Protein AF-0000000083530272 (afdb_homodimer)

Radius of gyration: 18.72 Å; Cα contacts (8 Å, |Δi|>4): 438; chains: 2; bounding box: 27×48×44 Å

Solvent-accessible surface area (backbone atoms only — not comparable to full-atom values): 9670 Å² total; per-residue (Å²): 86,52,44,66,62,43,37,71,62,13,43,54,32,66,36,73,40,72,41,52,46,57,75,77,39,67,83,56,71,78,49,48,51,47,56,44,27,39,63,33,37,33,48,37,46,34,40,94,47,82,88,33,41,40,37,65,77,37,69,45,75,45,56,34,33,36,36,38,35,43,98,90,41,74,44,80,40,80,45,78,47,77,27,34,74,37,50,45,70,86,85,52,45,68,61,44,38,70,62,13,42,55,32,66,36,70,41,71,41,51,47,56,75,78,39,67,84,57,72,78,48,48,53,48,58,43,27,38,62,35,39,33,48,38,47,33,41,96,46,84,88,34,40,40,36,65,78,37,69,46,78,46,57,33,35,36,37,38,36,43,98,90,41,75,43,80,42,78,46,79,44,76,28,37,75,36,50,44,69,86

Sequence (180 aa):
MTWMDVYWRSVCQTRETLVAISSEYPNEVEYIFVPSCVLLTRCSGCCNDEQLQCVPTATDSVLMQILQVRHQTSNYVEMSFVQHRRCECRMTWMDVYWRSVCQTRETLVAISSEYPNEVEYIFVPSCVLLTRC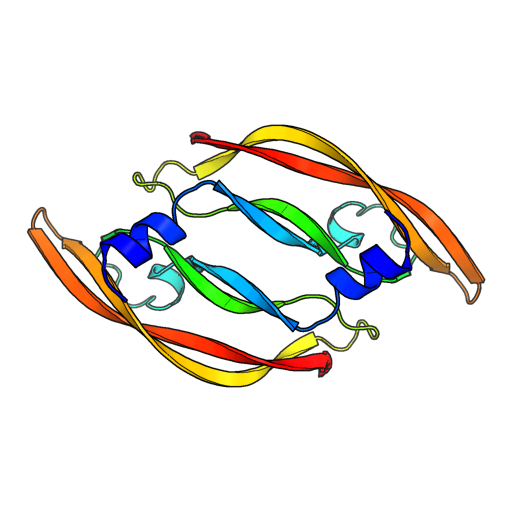SGCCNDEQLQCVPTATDSVLMQILQVRHQTSNYVEMSFVQHRRCECR

Structure (mmCIF, N/CA/C/O backbone):
data_AF-0000000083530272-model_v1
#
loop_
_entity.id
_entity.type
_entity.pdbx_description
1 polymer 'Platelet-derived growth factor (PDGF) family profile domain-containing protein'
#
loop_
_atom_site.group_PDB
_atom_site.id
_atom_site.type_symbol
_atom_site.label_atom_id
_atom_site.label_alt_id
_atom_site.label_comp_id
_atom_site.label_asym_id
_atom_site.label_entity_id
_atom_site.label_seq_id
_atom_site.pdbx_PDB_ins_code
_atom_site.Cartn_x
_atom_site.Cartn_y
_atom_site.Cartn_z
_atom_site.occupancy
_atom_site.B_iso_or_equiv
_atom_site.auth_seq_id
_atom_site.auth_comp_id
_atom_site.auth_asym_id
_atom_site.auth_atom_id
_atom_site.pdbx_PDB_model_num
ATOM 1 N N . MET A 1 1 ? -9.938 -16.297 -8.961 1 95.38 1 MET A N 1
ATOM 2 C CA . MET A 1 1 ? -9.578 -15.195 -9.844 1 95.38 1 MET A CA 1
ATOM 3 C C . MET A 1 1 ? -8.672 -15.672 -10.977 1 95.38 1 MET A C 1
ATOM 5 O O . MET A 1 1 ? -7.684 -16.375 -10.734 1 95.38 1 MET A O 1
ATOM 9 N N . THR A 1 2 ? -9.023 -15.266 -12.219 1 97.75 2 THR A N 1
ATOM 10 C CA . THR A 1 2 ? -8.281 -15.742 -13.383 1 97.75 2 THR A CA 1
ATOM 11 C C . THR A 1 2 ? -6.898 -15.094 -13.445 1 97.75 2 THR A C 1
ATOM 13 O O . THR A 1 2 ? -6.68 -14.023 -12.859 1 97.75 2 THR A O 1
ATOM 16 N N . TRP A 1 3 ? -6.094 -15.711 -14.211 1 97.81 3 TRP A N 1
ATOM 17 C CA . TRP A 1 3 ? -4.738 -15.195 -14.367 1 97.81 3 TRP A CA 1
ATOM 18 C C . TRP A 1 3 ? -4.758 -13.781 -14.945 1 97.81 3 TRP A C 1
ATOM 20 O O . TRP A 1 3 ? -4.031 -12.906 -14.477 1 97.81 3 TRP A O 1
ATOM 30 N N . MET A 1 4 ? -5.535 -13.586 -15.969 1 97.88 4 MET A N 1
ATOM 31 C CA . MET A 1 4 ? -5.586 -12.273 -16.609 1 97.88 4 MET A CA 1
ATOM 32 C C . MET A 1 4 ? -6.055 -11.203 -15.633 1 97.88 4 MET A C 1
ATOM 34 O O . MET A 1 4 ? -5.523 -10.094 -15.617 1 97.88 4 MET A O 1
ATOM 38 N N . ASP A 1 5 ? -7.102 -11.492 -14.859 1 98.12 5 ASP A N 1
ATOM 39 C CA . ASP A 1 5 ? -7.586 -10.57 -13.836 1 98.12 5 ASP A CA 1
ATOM 40 C C . ASP A 1 5 ? -6.488 -10.234 -12.828 1 98.12 5 ASP A C 1
ATOM 42 O O . ASP A 1 5 ? -6.289 -9.07 -12.484 1 98.12 5 ASP A O 1
ATOM 46 N N . VAL A 1 6 ? -5.797 -11.266 -12.383 1 98.56 6 VAL A N 1
ATOM 47 C CA . VAL A 1 6 ? -4.719 -11.086 -11.414 1 98.56 6 VAL A CA 1
ATOM 48 C C . VAL A 1 6 ? -3.633 -10.195 -12.016 1 98.56 6 VAL A C 1
ATOM 50 O O . VAL A 1 6 ? -3.172 -9.25 -11.367 1 98.56 6 VAL A O 1
ATOM 53 N N . TYR A 1 7 ? -3.266 -10.461 -13.25 1 98.25 7 TYR A N 1
ATOM 54 C CA . TYR A 1 7 ? -2.197 -9.742 -13.922 1 98.25 7 TYR A CA 1
ATOM 55 C C . TYR A 1 7 ? -2.547 -8.266 -14.07 1 98.25 7 TYR A C 1
ATOM 57 O O . TYR A 1 7 ? -1.764 -7.391 -13.68 1 98.25 7 TYR A O 1
ATOM 65 N N . TRP A 1 8 ? -3.719 -7.945 -14.539 1 98.12 8 TRP A N 1
ATOM 66 C CA . TRP A 1 8 ? -4.102 -6.574 -14.859 1 98.12 8 TRP A CA 1
ATOM 67 C C . TRP A 1 8 ? -4.281 -5.75 -13.586 1 98.12 8 TRP A C 1
ATOM 69 O O . TRP A 1 8 ? -4.051 -4.539 -13.586 1 98.12 8 TRP A O 1
ATOM 79 N N . ARG A 1 9 ? -4.488 -6.41 -12.516 1 98.19 9 ARG A N 1
ATOM 80 C CA . ARG A 1 9 ? -4.699 -5.688 -11.266 1 98.19 9 ARG A CA 1
ATOM 81 C C . ARG A 1 9 ? -3.373 -5.422 -10.555 1 98.19 9 ARG A C 1
ATOM 83 O O . ARG A 1 9 ? -3.312 -4.629 -9.617 1 98.19 9 ARG A O 1
ATOM 90 N N . SER A 1 10 ? -2.344 -6.074 -11.047 1 98.69 10 SER A N 1
ATOM 91 C CA . SER A 1 10 ? -1.125 -6.027 -10.25 1 98.69 10 SER A CA 1
ATOM 92 C C . SER A 1 10 ? -0.016 -5.273 -10.969 1 98.69 10 SER A C 1
ATOM 94 O O . SER A 1 10 ? 1.053 -5.035 -10.406 1 98.69 10 SER A O 1
ATOM 96 N N . VAL A 1 11 ? -0.299 -4.902 -12.18 1 98.44 11 VAL A N 1
ATOM 97 C CA . VAL A 1 11 ? 0.747 -4.285 -12.984 1 98.44 11 VAL A CA 1
ATOM 98 C C . VAL A 1 11 ? 1.041 -2.881 -12.469 1 98.44 11 VAL A C 1
ATOM 100 O O . VAL A 1 11 ? 0.21 -2.277 -11.781 1 98.44 11 VAL A O 1
ATOM 103 N N . CYS A 1 12 ? 2.229 -2.346 -12.789 1 98.81 12 CYS A N 1
ATOM 104 C CA . CYS A 1 12 ? 2.764 -1.044 -12.406 1 98.81 12 CYS A CA 1
ATOM 105 C C . CYS A 1 12 ? 1.805 0.076 -12.797 1 98.81 12 CYS A C 1
ATOM 107 O O . CYS A 1 12 ? 1.521 0.275 -13.977 1 98.81 12 CYS A O 1
ATOM 109 N N . GLN A 1 13 ? 1.331 0.805 -11.859 1 98.56 13 GLN A N 1
ATOM 110 C CA . GLN A 1 13 ? 0.445 1.95 -12.039 1 98.56 13 GLN A CA 1
ATOM 111 C C . GLN A 1 13 ? 0.378 2.797 -10.766 1 98.56 13 GLN A C 1
ATOM 113 O O . GLN A 1 13 ? 0.986 2.451 -9.75 1 98.56 13 GLN A O 1
ATOM 118 N N . THR A 1 14 ? -0.314 3.889 -10.773 1 98.75 14 THR A N 1
ATOM 119 C CA . THR A 1 14 ? -0.537 4.691 -9.578 1 98.75 14 THR A CA 1
ATOM 120 C C . THR A 1 14 ? -1.607 4.059 -8.695 1 98.75 14 THR A C 1
ATOM 122 O O . THR A 1 14 ? -2.596 3.521 -9.195 1 98.75 14 THR A O 1
ATOM 125 N N . ARG A 1 15 ? -1.414 4.082 -7.438 1 98.38 15 ARG A N 1
ATOM 126 C CA . ARG A 1 15 ? -2.381 3.568 -6.473 1 98.38 15 ARG A CA 1
ATOM 127 C C . ARG A 1 15 ? -2.391 4.414 -5.203 1 98.38 15 ARG A C 1
ATOM 129 O O . ARG A 1 15 ? -1.43 5.133 -4.926 1 98.38 15 ARG A O 1
ATOM 136 N N . GLU A 1 16 ? -3.467 4.254 -4.48 1 98.06 16 GLU A N 1
ATOM 137 C CA . GLU A 1 16 ? -3.527 4.879 -3.16 1 98.06 16 GLU A CA 1
ATOM 138 C C . GLU A 1 16 ? -2.646 4.137 -2.158 1 98.06 16 GLU A C 1
ATOM 140 O O . GLU A 1 16 ? -2.711 2.908 -2.057 1 98.06 16 GLU A O 1
ATOM 145 N N . THR A 1 17 ? -1.833 4.871 -1.451 1 97.81 17 THR A N 1
ATOM 146 C CA . THR A 1 17 ? -0.875 4.32 -0.498 1 97.81 17 THR A CA 1
ATOM 147 C C . THR A 1 17 ? -0.81 5.184 0.76 1 97.81 17 THR A C 1
ATOM 149 O O . THR A 1 17 ? -0.738 6.41 0.675 1 97.81 17 THR A O 1
ATOM 152 N N . LEU A 1 18 ? -0.853 4.543 1.888 1 98.38 18 LEU A N 1
ATOM 153 C CA . LEU A 1 18 ? -0.69 5.277 3.139 1 98.38 18 LEU A CA 1
ATOM 154 C C . LEU A 1 18 ? 0.777 5.609 3.387 1 98.38 18 LEU A C 1
ATOM 156 O O . LEU A 1 18 ? 1.65 4.758 3.205 1 98.38 18 LEU A O 1
ATOM 160 N N . VAL A 1 19 ? 1.039 6.785 3.756 1 97.94 19 VAL A N 1
ATOM 161 C CA . VAL A 1 19 ? 2.398 7.238 4.031 1 97.94 19 VAL A CA 1
ATOM 162 C C . VAL A 1 19 ? 2.449 7.922 5.395 1 97.94 19 VAL A C 1
ATOM 164 O O . VAL A 1 19 ?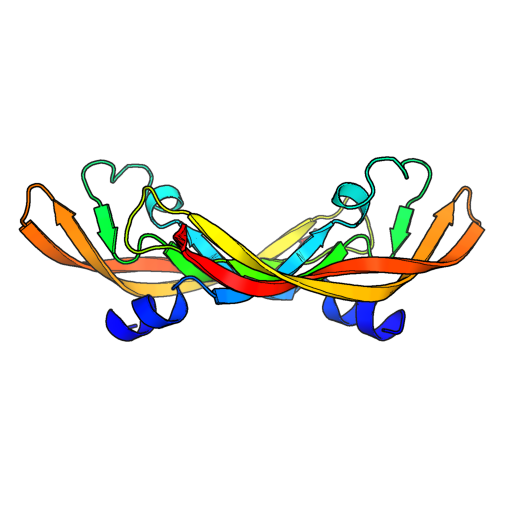 1.653 8.82 5.676 1 97.94 19 VAL A O 1
ATOM 167 N N . ALA A 1 20 ? 3.381 7.477 6.223 1 97.12 20 ALA A N 1
ATOM 168 C CA . ALA A 1 20 ? 3.557 8.125 7.516 1 97.12 20 ALA A CA 1
ATOM 169 C C . ALA A 1 20 ? 4.062 9.555 7.348 1 97.12 20 ALA A C 1
ATOM 171 O O . ALA A 1 20 ? 5.031 9.797 6.625 1 97.12 20 ALA A O 1
ATOM 172 N N . ILE A 1 21 ? 3.471 10.445 8.055 1 97.12 21 ILE A N 1
ATOM 173 C CA . ILE A 1 21 ? 3.861 11.844 7.93 1 97.12 21 ILE A CA 1
ATOM 174 C C . ILE A 1 21 ? 5.285 12.031 8.445 1 97.12 21 ILE A C 1
ATOM 176 O O . ILE A 1 21 ? 6.082 12.75 7.844 1 97.12 21 ILE A O 1
ATOM 180 N N . SER A 1 22 ? 5.633 11.344 9.516 1 94.88 22 SER A N 1
ATOM 181 C CA . SER A 1 22 ? 6.957 11.453 10.117 1 94.88 22 SER A CA 1
ATOM 182 C C . SER A 1 22 ? 8.047 10.992 9.156 1 94.88 22 SER A C 1
ATOM 184 O O . SER A 1 22 ? 9.188 11.453 9.234 1 94.88 22 SER A O 1
ATOM 186 N N . SER A 1 23 ? 7.707 10.07 8.258 1 95 23 SER A N 1
ATOM 187 C CA . SER A 1 23 ? 8.672 9.617 7.262 1 95 23 SER A CA 1
ATOM 188 C C . SER A 1 23 ? 8.898 10.68 6.191 1 95 23 SER A C 1
ATOM 190 O O . SER A 1 23 ? 9.984 10.766 5.613 1 95 23 SER A O 1
ATOM 192 N N . GLU A 1 24 ? 7.902 11.461 5.898 1 96.31 24 GLU A N 1
ATOM 193 C CA . GLU A 1 24 ? 7.969 12.516 4.891 1 96.31 24 GLU A CA 1
ATOM 194 C C . GLU A 1 24 ? 8.641 13.766 5.449 1 96.31 24 GLU A C 1
ATOM 196 O O . GLU A 1 24 ? 9.203 14.57 4.695 1 96.31 24 GLU A O 1
ATOM 201 N N . TYR A 1 25 ? 8.609 13.867 6.762 1 95.56 25 TYR A N 1
ATOM 202 C CA . TYR A 1 25 ? 9.18 15.016 7.465 1 95.56 25 TYR A CA 1
ATOM 203 C C . TYR A 1 25 ? 10.031 14.562 8.648 1 95.56 25 TYR A C 1
ATOM 205 O O . TYR A 1 25 ? 9.711 14.867 9.797 1 95.56 25 TYR A O 1
ATOM 213 N N . PRO A 1 26 ? 11.109 13.953 8.367 1 92.5 26 PRO A N 1
ATOM 214 C CA . PRO A 1 26 ? 11.914 13.328 9.422 1 92.5 26 PRO A CA 1
ATOM 215 C C . PRO A 1 26 ? 12.523 14.352 10.383 1 92.5 26 PRO A C 1
ATOM 217 O O . PRO A 1 26 ? 12.898 14 11.5 1 92.5 26 PRO A O 1
ATOM 220 N N . ASN A 1 27 ? 12.594 15.523 10.047 1 89.25 27 ASN A N 1
ATOM 221 C CA . ASN A 1 27 ? 13.219 16.547 10.875 1 89.25 27 ASN A CA 1
ATOM 222 C C . ASN A 1 27 ? 12.227 17.172 11.852 1 89.25 27 ASN A C 1
ATOM 224 O O . ASN A 1 27 ? 12.609 17.922 12.742 1 89.25 27 ASN A O 1
ATOM 228 N N . GLU A 1 28 ? 10.984 16.859 11.664 1 83.38 28 GLU A N 1
ATOM 229 C CA . GLU A 1 28 ? 9.938 17.375 12.547 1 83.38 28 GLU A CA 1
ATOM 230 C C . GLU A 1 28 ? 9.664 16.422 13.703 1 83.38 28 GLU A C 1
ATOM 232 O O . GLU A 1 28 ? 8.547 15.938 13.859 1 83.38 28 GLU A O 1
ATOM 237 N N . VAL A 1 29 ? 10.555 16.281 14.586 1 81.62 29 VAL A N 1
ATOM 238 C CA . VAL A 1 29 ? 10.531 15.219 15.594 1 81.62 29 VAL A CA 1
ATOM 239 C C . VAL A 1 29 ? 9.828 15.727 16.844 1 81.62 29 VAL A C 1
ATOM 241 O O . VAL A 1 29 ? 9.375 14.93 17.688 1 81.62 29 VAL A O 1
ATOM 244 N N . GLU A 1 30 ? 9.625 16.9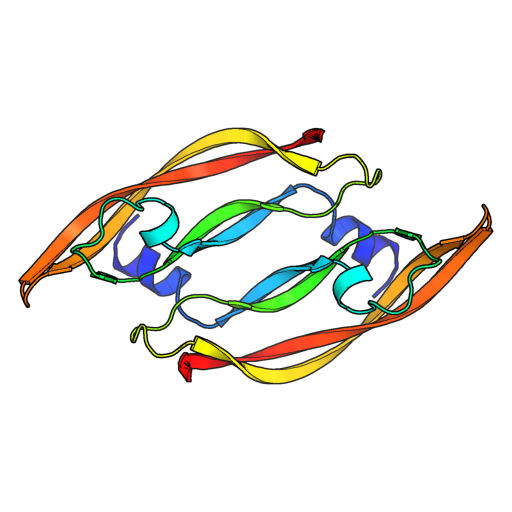06 16.984 1 84.94 30 GLU A N 1
ATOM 245 C CA . GLU A 1 30 ? 9.062 17.453 18.203 1 84.94 30 GLU A CA 1
ATOM 246 C C . GLU A 1 30 ? 7.535 17.406 18.188 1 84.94 30 GLU A C 1
ATOM 248 O O . GLU A 1 30 ? 6.887 17.672 19.203 1 84.94 30 GLU A O 1
ATOM 253 N N . TYR A 1 31 ? 7.031 17 17.016 1 87.25 31 TYR A N 1
ATOM 254 C CA . TYR A 1 31 ? 5.582 17.078 16.875 1 87.25 31 TYR A CA 1
ATOM 255 C C . TYR A 1 31 ? 4.977 15.688 16.719 1 87.25 31 TYR A C 1
ATOM 257 O O . TYR A 1 31 ? 5.621 14.773 16.188 1 87.25 31 TYR A O 1
ATOM 265 N N . ILE A 1 32 ? 3.783 15.562 17.266 1 92.19 32 ILE A N 1
ATOM 266 C CA . ILE A 1 32 ? 2.895 14.461 16.906 1 92.19 32 ILE A CA 1
ATOM 267 C C . ILE A 1 32 ? 1.888 14.938 15.859 1 92.19 32 ILE A C 1
ATOM 269 O O . ILE A 1 32 ? 1.284 16 16 1 92.19 32 ILE A O 1
ATOM 273 N N . PHE A 1 33 ? 1.729 14.227 14.836 1 95.38 33 PHE A N 1
ATOM 274 C CA . PHE A 1 33 ? 0.801 14.602 13.773 1 95.38 33 PHE A CA 1
ATOM 275 C C . PHE A 1 33 ? -0.502 13.82 13.891 1 95.38 33 PHE A C 1
ATOM 277 O O . PHE A 1 33 ? -0.49 12.625 14.188 1 95.38 33 PHE A O 1
ATOM 284 N N . VAL A 1 34 ? -1.592 14.562 13.594 1 95.88 34 VAL A N 1
ATOM 285 C CA . VAL A 1 34 ? -2.906 13.938 13.562 1 95.88 34 VAL A CA 1
ATOM 286 C C . VAL A 1 34 ? -3.625 14.297 12.266 1 95.88 34 VAL A C 1
ATOM 288 O O . VAL A 1 34 ? -4.027 15.445 12.078 1 95.88 34 VAL A O 1
ATOM 291 N N . PRO A 1 35 ? -3.959 13.328 11.484 1 97.31 35 PRO A N 1
ATOM 292 C CA . PRO A 1 35 ? -3.492 11.945 11.617 1 97.31 35 PRO A CA 1
ATOM 293 C C . PRO A 1 35 ? -1.979 11.82 11.453 1 97.31 35 PRO A C 1
ATOM 295 O O . PRO A 1 35 ? -1.314 12.773 11.055 1 97.31 35 PRO A O 1
ATOM 298 N N . SER A 1 36 ? -1.459 10.633 11.836 1 96.88 36 S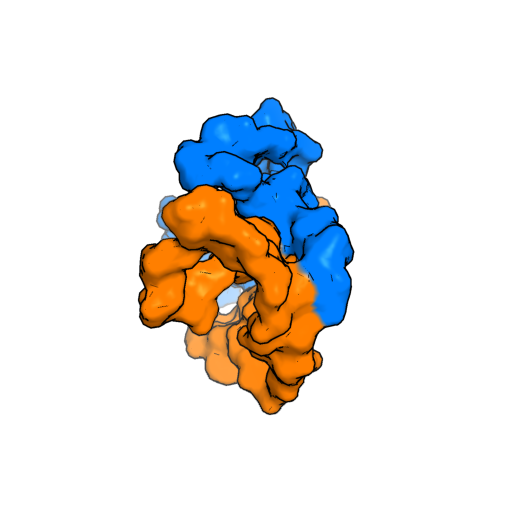ER A N 1
ATOM 299 C CA . SER A 1 36 ? -0.018 10.414 11.758 1 96.88 36 SER A CA 1
ATOM 300 C C . SER A 1 36 ? 0.391 9.922 10.367 1 96.88 36 SER A C 1
ATOM 302 O O . SER A 1 36 ? 1.581 9.852 10.055 1 96.88 36 SER A O 1
ATOM 304 N N . CYS A 1 37 ? -0.64 9.523 9.508 1 98.38 37 CYS A N 1
ATOM 305 C CA . CYS A 1 37 ? -0.38 9.102 8.141 1 98.38 37 CYS A CA 1
ATOM 306 C C . CYS A 1 37 ? -1.388 9.727 7.176 1 98.38 37 CYS A C 1
ATOM 308 O O . CYS A 1 37 ? -2.443 10.203 7.598 1 98.38 37 CYS A O 1
ATOM 310 N N . VAL A 1 38 ? -1.049 9.727 5.918 1 98.75 38 VAL A N 1
ATOM 311 C CA . VAL A 1 38 ? -1.94 10.297 4.914 1 98.75 38 VAL A CA 1
ATOM 312 C C . VAL A 1 38 ? -1.996 9.375 3.693 1 98.75 38 VAL A C 1
ATOM 314 O O . VAL A 1 38 ? -1.032 8.664 3.398 1 98.75 38 VAL A O 1
ATOM 317 N N . LEU A 1 39 ? -3.127 9.391 3.041 1 98.56 39 LEU A N 1
ATOM 318 C CA . LEU A 1 39 ? -3.328 8.625 1.817 1 98.56 39 LEU A CA 1
ATOM 319 C C . LEU A 1 39 ? -2.873 9.414 0.596 1 98.56 39 LEU A C 1
ATOM 321 O O . LEU A 1 39 ? -3.4 10.492 0.318 1 98.56 39 LEU A O 1
ATOM 325 N N . LEU A 1 40 ? -1.942 8.891 -0.104 1 98.5 40 LEU A N 1
ATOM 326 C CA . LEU A 1 40 ? -1.389 9.539 -1.287 1 98.5 40 LEU A CA 1
ATOM 327 C C . LEU A 1 40 ? -1.475 8.625 -2.502 1 98.5 40 LEU A C 1
ATOM 329 O O . LEU A 1 40 ? -1.516 7.398 -2.357 1 98.5 40 LEU A O 1
ATOM 333 N N . THR A 1 41 ? -1.504 9.195 -3.643 1 98.56 41 THR A N 1
ATOM 334 C CA . THR A 1 41 ? -1.357 8.438 -4.875 1 98.56 41 THR A CA 1
ATOM 335 C C . THR A 1 41 ? 0.116 8.195 -5.191 1 98.56 41 THR A C 1
ATOM 337 O O . THR A 1 41 ? 0.873 9.141 -5.41 1 98.56 41 THR A O 1
ATOM 340 N N . ARG A 1 42 ? 0.589 6.918 -5.219 1 98.69 42 ARG A N 1
ATOM 341 C CA . ARG A 1 42 ? 1.979 6.547 -5.457 1 98.69 42 ARG A CA 1
ATOM 342 C C . ARG A 1 42 ? 2.072 5.379 -6.434 1 98.69 42 ARG A C 1
ATOM 344 O O . ARG A 1 42 ? 1.133 4.59 -6.559 1 98.69 42 ARG A O 1
ATOM 351 N N . CYS A 1 43 ? 3.234 5.316 -7.105 1 98.81 43 CYS A N 1
ATOM 352 C CA . CYS A 1 43 ? 3.471 4.203 -8.016 1 98.81 43 CYS A CA 1
ATOM 353 C C . CYS A 1 43 ? 3.635 2.895 -7.25 1 98.81 43 CYS A C 1
ATOM 355 O O . CYS A 1 43 ? 4.43 2.816 -6.312 1 98.81 43 CYS A O 1
ATOM 357 N N . SER A 1 44 ? 2.902 1.911 -7.652 1 98.25 44 SER A N 1
ATOM 358 C CA . SER A 1 44 ? 2.969 0.577 -7.066 1 98.25 44 SER A CA 1
ATOM 359 C C . SER A 1 44 ? 2.672 -0.499 -8.109 1 98.25 44 SER A C 1
ATOM 361 O O . SER A 1 44 ? 2.223 -0.192 -9.211 1 98.25 44 SER A O 1
ATOM 363 N N . GLY A 1 45 ? 2.896 -1.785 -7.656 1 98.31 45 GLY A N 1
ATOM 364 C CA . GLY A 1 45 ? 2.732 -2.895 -8.578 1 98.31 45 GLY A CA 1
ATOM 365 C C . GLY A 1 45 ? 4.051 -3.482 -9.047 1 98.31 45 GLY A C 1
ATOM 366 O O . GLY A 1 45 ? 5.117 -3.055 -8.602 1 98.31 45 GLY A O 1
ATOM 367 N N . CYS A 1 46 ? 3.947 -4.52 -9.883 1 98.38 46 CYS A N 1
ATOM 368 C CA . CYS A 1 46 ? 5.148 -5.223 -10.32 1 98.38 46 CYS A CA 1
ATOM 369 C C . CYS A 1 46 ? 5.34 -5.074 -11.828 1 98.38 46 CYS A C 1
ATOM 371 O O . CYS A 1 46 ? 4.391 -4.777 -12.555 1 98.38 46 CYS A O 1
ATOM 373 N N . CYS A 1 47 ? 6.602 -5.172 -12.219 1 97.88 47 CYS A N 1
ATOM 374 C CA . CYS A 1 47 ? 6.98 -5.145 -13.625 1 97.88 47 CYS A CA 1
ATOM 375 C C . CYS A 1 47 ? 7.152 -6.559 -14.172 1 97.88 47 CYS A C 1
ATOM 377 O O . CYS A 1 47 ? 7.281 -7.512 -13.406 1 97.88 47 CYS A O 1
ATOM 379 N N . ASN A 1 48 ? 7.086 -6.734 -15.445 1 93.06 48 ASN A N 1
ATOM 380 C CA . ASN A 1 48 ? 7.27 -8.039 -16.078 1 93.06 48 ASN A CA 1
ATOM 381 C C . ASN A 1 48 ? 8.695 -8.555 -15.898 1 93.06 48 ASN A C 1
ATOM 383 O O . ASN A 1 48 ? 8.914 -9.758 -15.758 1 93.06 48 ASN A O 1
ATOM 387 N N . ASP A 1 49 ? 9.555 -7.602 -15.945 1 92.06 49 ASP A N 1
ATOM 388 C CA . ASP A 1 49 ? 10.961 -7.902 -15.703 1 92.06 49 ASP A CA 1
ATOM 389 C C . ASP A 1 49 ? 11.344 -7.598 -14.25 1 92.06 49 ASP A C 1
ATOM 391 O O . ASP A 1 49 ? 11.219 -6.457 -13.797 1 92.06 49 ASP A O 1
ATOM 395 N N . GLU A 1 50 ? 11.859 -8.586 -13.594 1 87.25 50 GLU A N 1
ATOM 396 C CA . GLU A 1 50 ? 12.172 -8.469 -12.172 1 87.25 50 GLU A CA 1
ATOM 397 C C . GLU A 1 50 ? 13.266 -7.434 -11.938 1 87.25 50 GLU A C 1
ATOM 399 O O . GLU A 1 50 ? 13.445 -6.957 -10.812 1 87.25 50 GLU A O 1
ATOM 404 N N . GLN A 1 51 ? 14.047 -7.211 -12.977 1 93 51 GLN A N 1
ATOM 405 C CA . GLN A 1 51 ? 15.141 -6.254 -12.844 1 93 51 GLN A CA 1
ATOM 406 C C . GLN A 1 51 ? 14.617 -4.82 -12.883 1 93 51 GLN A C 1
ATOM 408 O O . GLN A 1 51 ? 15.344 -3.877 -12.562 1 93 51 GLN A O 1
ATOM 413 N N . LEU A 1 52 ? 13.445 -4.684 -13.328 1 97.12 52 LEU A N 1
ATOM 414 C CA . LEU A 1 52 ? 12.844 -3.357 -13.43 1 97.12 52 LEU A CA 1
ATOM 415 C C . LEU A 1 52 ? 12.039 -3.027 -12.172 1 97.12 52 LEU A C 1
ATOM 417 O O . LEU A 1 52 ? 11.578 -3.93 -11.469 1 97.12 52 LEU A O 1
ATOM 421 N N . GLN A 1 53 ? 11.898 -1.819 -11.859 1 97.69 53 GLN A N 1
ATOM 422 C CA . GLN A 1 53 ? 11.102 -1.323 -10.742 1 97.69 53 GLN A CA 1
ATOM 423 C C . GLN A 1 53 ? 10.008 -0.372 -11.219 1 97.69 53 GLN A C 1
ATOM 425 O O . GLN A 1 53 ? 10.18 0.312 -12.234 1 97.69 53 GLN A O 1
ATOM 430 N N . CYS A 1 54 ? 8.922 -0.357 -10.586 1 98.75 54 CYS A N 1
ATOM 431 C CA . CYS A 1 54 ? 7.832 0.575 -10.852 1 98.75 54 CYS A CA 1
ATOM 432 C C . CYS A 1 54 ? 8.141 1.951 -10.273 1 98.75 54 CYS A C 1
ATOM 434 O O . CYS A 1 54 ? 8.109 2.135 -9.055 1 98.75 54 CYS A O 1
ATOM 436 N N . VAL A 1 55 ? 8.352 2.988 -11.117 1 98.81 55 VAL A N 1
ATOM 437 C CA . VAL A 1 55 ? 8.859 4.262 -10.617 1 98.81 55 VAL A CA 1
ATOM 438 C C . VAL A 1 55 ? 8.031 5.41 -11.195 1 98.81 55 VAL A C 1
ATOM 440 O O . VAL A 1 55 ? 7.457 5.281 -12.281 1 98.81 55 VAL A O 1
ATOM 443 N N . PRO A 1 56 ? 7.977 6.543 -10.453 1 98.75 56 PRO A N 1
ATOM 444 C CA . PRO A 1 56 ? 7.234 7.688 -10.984 1 98.75 56 PRO A CA 1
ATOM 445 C C . PRO A 1 56 ? 7.973 8.398 -12.117 1 98.75 56 PRO A C 1
ATOM 447 O O . PRO A 1 56 ? 9.203 8.5 -12.086 1 98.75 56 PRO A O 1
ATOM 450 N N . THR A 1 57 ? 7.281 8.859 -13.102 1 98.81 57 THR A N 1
ATOM 451 C CA . THR A 1 57 ? 7.855 9.664 -14.172 1 98.81 57 THR A CA 1
ATOM 452 C C . THR A 1 57 ? 7.258 11.07 -14.172 1 98.81 57 THR A C 1
ATOM 454 O O . THR A 1 57 ? 7.727 11.945 -14.898 1 98.81 57 THR A O 1
ATOM 457 N N . ALA A 1 58 ? 6.215 11.289 -13.461 1 98.81 58 ALA A N 1
ATOM 458 C CA . ALA A 1 58 ? 5.598 12.594 -13.227 1 98.81 58 ALA A CA 1
ATOM 459 C C . ALA A 1 58 ? 5.023 12.68 -11.812 1 98.81 58 ALA A C 1
ATOM 461 O O . ALA A 1 58 ? 4.469 11.711 -11.305 1 98.81 58 ALA A O 1
ATOM 462 N N . THR A 1 59 ? 5.152 13.773 -11.258 1 98.75 59 THR A N 1
ATOM 463 C CA . THR A 1 59 ? 4.68 13.953 -9.891 1 98.75 59 THR A CA 1
ATOM 464 C C . THR A 1 59 ? 3.971 15.297 -9.742 1 98.75 59 THR A C 1
ATOM 466 O O . THR A 1 59 ? 4.121 16.188 -10.586 1 98.75 59 THR A O 1
ATOM 469 N N . ASP A 1 60 ? 3.117 15.391 -8.789 1 98.25 60 ASP A N 1
ATOM 470 C CA . ASP A 1 60 ? 2.465 16.625 -8.359 1 98.25 60 ASP A CA 1
ATOM 471 C C . ASP A 1 60 ? 2.568 16.797 -6.848 1 98.25 60 ASP A C 1
ATOM 473 O O . ASP A 1 60 ? 2.895 15.852 -6.129 1 98.25 60 ASP A O 1
ATOM 477 N N . SER A 1 61 ? 2.316 18.016 -6.477 1 98.31 61 SER A N 1
ATOM 478 C CA . SER A 1 61 ? 2.256 18.297 -5.043 1 98.31 61 SER A CA 1
ATOM 479 C C . SER A 1 61 ? 0.823 18.562 -4.59 1 98.31 61 SER A C 1
ATOM 481 O O . SER A 1 61 ? 0.017 19.109 -5.344 1 98.31 61 SER A O 1
ATOM 483 N N . VAL A 1 62 ? 0.515 18.188 -3.451 1 98.38 62 VAL A N 1
ATOM 484 C CA . VAL A 1 62 ? -0.796 18.453 -2.865 1 98.38 62 VAL A CA 1
ATOM 485 C C . VAL A 1 62 ? -0.63 19.016 -1.458 1 98.38 62 VAL A C 1
ATOM 487 O O . VAL A 1 62 ? 0.27 18.609 -0.719 1 98.38 62 VAL A O 1
ATOM 490 N N . LEU A 1 63 ? -1.507 19.922 -1.147 1 98.62 63 LEU A N 1
ATOM 491 C CA . LEU A 1 63 ? -1.515 20.484 0.198 1 98.62 63 LEU A CA 1
ATOM 492 C C . LEU A 1 63 ? -2.58 19.828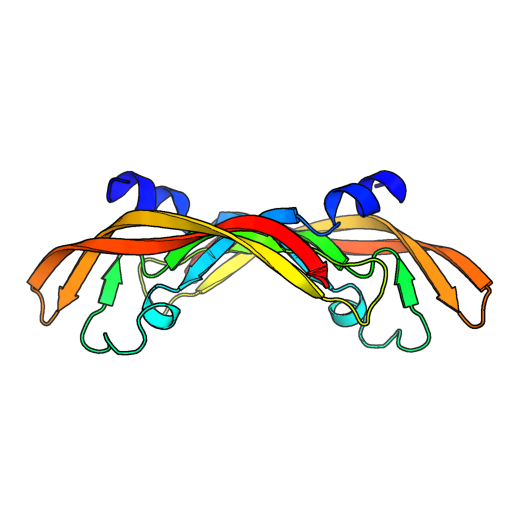 1.062 1 98.62 63 LEU A C 1
ATOM 494 O O . LEU A 1 63 ? -3.703 19.594 0.604 1 98.62 63 LEU A O 1
ATOM 498 N N . MET A 1 64 ? -2.217 19.562 2.236 1 98.62 64 MET A N 1
ATOM 499 C CA . MET A 1 64 ? -3.15 18.953 3.178 1 98.62 64 MET A CA 1
ATOM 500 C C . MET A 1 64 ? -3.1 19.656 4.531 1 98.62 64 MET A C 1
ATOM 502 O O . MET A 1 64 ? -2.025 20.047 4.988 1 98.62 64 MET A O 1
ATOM 506 N N . GLN A 1 65 ? -4.223 19.75 5.102 1 98.62 65 GLN A N 1
ATOM 507 C CA . GLN A 1 65 ? -4.277 20.266 6.461 1 98.62 65 GLN A CA 1
ATOM 508 C C . GLN A 1 65 ? -4.051 19.172 7.488 1 98.62 65 GLN A C 1
ATOM 510 O O . GLN A 1 65 ? -4.691 18.109 7.426 1 98.62 65 GLN A O 1
ATOM 515 N N . ILE A 1 66 ? -3.131 19.438 8.43 1 97.94 66 ILE A N 1
ATOM 516 C CA . ILE A 1 66 ? -2.744 18.469 9.445 1 97.94 66 ILE A CA 1
ATOM 517 C C . ILE A 1 66 ? -2.781 19.125 10.82 1 97.94 66 ILE A C 1
ATOM 519 O O . ILE A 1 66 ? -2.479 20.312 10.961 1 97.94 66 ILE A O 1
ATOM 523 N N . LEU A 1 67 ? -3.203 18.422 11.844 1 96.69 67 LEU A N 1
ATOM 524 C CA . LEU A 1 67 ? -3.107 18.891 13.219 1 96.69 67 LEU A CA 1
ATOM 525 C C . LEU A 1 67 ? -1.759 18.531 13.828 1 96.69 67 LEU A C 1
ATOM 527 O O . LEU A 1 67 ? -1.392 17.344 13.875 1 96.69 67 LEU A O 1
ATOM 531 N N . GLN A 1 68 ? -1.021 19.516 14.25 1 94.62 68 GLN A N 1
ATOM 532 C CA . GLN A 1 68 ? 0.237 19.328 14.961 1 94.62 68 GLN A CA 1
ATOM 533 C C . GLN A 1 68 ? 0.047 19.5 16.469 1 94.62 68 GLN A C 1
ATOM 535 O O . GLN A 1 68 ? -0.519 20.484 16.922 1 94.62 68 GLN A O 1
ATOM 540 N N . VAL A 1 69 ? 0.563 18.531 17.141 1 92.69 69 VAL A N 1
ATOM 541 C CA . VAL A 1 69 ? 0.415 18.594 18.594 1 92.69 69 VAL A CA 1
ATOM 542 C C . VAL A 1 69 ? 1.791 18.625 19.25 1 92.69 69 VAL A C 1
ATOM 544 O O . VAL A 1 69 ? 2.662 17.812 18.938 1 92.69 69 VAL A O 1
ATOM 547 N N . ARG A 1 70 ? 2.006 19.672 20.109 1 90.25 70 ARG A N 1
ATOM 548 C CA . ARG A 1 70 ? 3.229 19.828 20.891 1 90.25 70 ARG A CA 1
ATOM 549 C C . ARG A 1 70 ? 2.92 20.328 22.297 1 90.25 70 ARG A C 1
ATOM 551 O O . ARG A 1 70 ? 2.312 21.391 22.469 1 90.25 70 ARG A O 1
ATOM 558 N N . HIS A 1 71 ? 3.541 19.656 23.297 1 87.12 71 HIS A N 1
ATOM 559 C CA . HIS A 1 71 ? 3.408 20.094 24.688 1 87.12 71 HIS A CA 1
ATOM 560 C C . HIS A 1 71 ? 1.989 20.562 24.984 1 87.12 71 HIS A C 1
ATOM 562 O O . HIS A 1 71 ? 1.797 21.656 25.516 1 87.12 71 HIS A O 1
ATOM 568 N N . GLN A 1 72 ? 0.937 19.922 24.547 1 85.19 72 GLN A N 1
ATOM 569 C CA . GLN A 1 72 ? -0.473 20.141 24.859 1 85.19 72 GLN A CA 1
ATOM 570 C C . GLN A 1 72 ? -1.069 21.234 23.984 1 85.19 72 GLN A C 1
ATOM 572 O O . GLN A 1 72 ? -2.203 21.672 24.203 1 85.19 72 GLN A O 1
ATOM 577 N N . THR A 1 73 ? -0.328 21.828 23.266 1 91.88 73 THR A N 1
ATOM 578 C CA . THR A 1 73 ? -0.858 22.766 22.266 1 91.88 73 THR A CA 1
ATOM 579 C C . THR A 1 73 ? -1.067 22.062 20.922 1 91.88 73 THR A C 1
ATOM 581 O O . THR A 1 73 ? -0.337 21.141 20.594 1 91.88 73 THR A O 1
ATOM 584 N N . SER A 1 74 ? -2.168 22.438 20.266 1 93.81 74 SER A N 1
ATOM 585 C CA . SER A 1 74 ? -2.459 21.891 18.938 1 93.81 74 SER A CA 1
ATOM 586 C C . SER A 1 74 ? -2.699 23 17.922 1 93.81 74 SER A C 1
ATOM 588 O O . SER A 1 74 ? -3.34 24 18.234 1 93.81 74 SER A O 1
ATOM 590 N N . ASN A 1 75 ? -2.113 22.797 16.719 1 95.25 75 ASN A N 1
ATOM 591 C CA . ASN A 1 75 ? -2.283 23.75 15.625 1 95.25 75 ASN A CA 1
ATOM 592 C C . ASN A 1 75 ? -2.514 23.031 14.297 1 95.25 75 ASN A C 1
ATOM 594 O O . ASN A 1 75 ? -1.889 22.016 14.016 1 95.25 75 ASN A O 1
ATOM 598 N N . TYR A 1 76 ? -3.465 23.641 13.531 1 96.81 76 TYR A N 1
ATOM 599 C CA . TYR A 1 76 ? -3.617 23.172 12.156 1 96.81 76 TYR A CA 1
ATOM 600 C C . TYR A 1 76 ? -2.535 23.766 11.258 1 96.81 76 TYR A C 1
ATOM 602 O O . TYR A 1 76 ? -2.291 24.969 11.281 1 96.81 76 TYR A O 1
ATOM 610 N N . VAL A 1 77 ? -1.934 22.922 10.555 1 96.75 77 VAL A N 1
ATOM 611 C CA . VAL A 1 77 ? -0.907 23.375 9.625 1 96.75 77 VAL A CA 1
ATOM 612 C C . VAL A 1 77 ? -1.163 22.781 8.242 1 96.75 77 VAL A C 1
ATOM 614 O O . VAL A 1 77 ? -1.793 21.719 8.117 1 96.75 77 VAL A O 1
ATOM 617 N N . GLU A 1 78 ? -0.646 23.469 7.242 1 97.69 78 GLU A N 1
ATOM 618 C CA . GLU A 1 78 ? -0.683 22.938 5.883 1 97.69 78 GLU A CA 1
ATOM 619 C C . GLU A 1 78 ? 0.655 22.312 5.5 1 97.69 78 GLU A C 1
ATOM 621 O O . GLU A 1 78 ? 1.696 22.969 5.57 1 97.69 78 GLU A O 1
ATOM 626 N N . MET A 1 79 ? 0.6 21.141 5.141 1 97.25 79 MET A N 1
ATOM 627 C CA . MET A 1 79 ? 1.805 20.422 4.742 1 97.25 79 MET A CA 1
ATOM 628 C C . MET A 1 79 ? 1.707 19.953 3.291 1 97.25 79 MET A C 1
ATOM 630 O O . MET A 1 79 ? 0.621 19.625 2.812 1 97.25 79 MET A O 1
ATOM 634 N N . SER A 1 80 ? 2.832 19.906 2.625 1 98.31 80 SER A N 1
ATOM 635 C CA . SER A 1 80 ? 2.881 19.5 1.223 1 98.31 80 SER A CA 1
ATOM 636 C C . SER A 1 80 ? 3.361 18.062 1.076 1 98.31 80 SER A C 1
ATOM 638 O O . SER A 1 80 ? 4.309 17.641 1.747 1 98.31 80 SER A O 1
ATOM 640 N N . PHE A 1 81 ? 2.732 17.312 0.204 1 98.56 81 PHE A N 1
ATOM 641 C CA . PHE A 1 81 ? 3.115 15.93 -0.072 1 98.56 81 PHE A CA 1
ATOM 642 C C . PHE A 1 81 ? 3.213 15.68 -1.573 1 98.56 81 PHE A C 1
ATOM 644 O O . PHE A 1 81 ? 2.568 16.375 -2.363 1 98.56 81 PHE A O 1
ATOM 651 N N . VAL A 1 82 ? 3.99 14.727 -1.896 1 98.56 82 VAL A N 1
ATOM 652 C CA . VAL A 1 82 ? 4.195 14.406 -3.305 1 98.56 82 VAL A CA 1
ATOM 653 C C . VAL A 1 82 ? 3.271 13.258 -3.711 1 98.56 82 VAL A C 1
ATOM 655 O O . VAL A 1 82 ? 3.207 12.234 -3.029 1 98.56 82 VAL A O 1
ATOM 658 N N . GLN A 1 83 ? 2.564 13.469 -4.805 1 98.62 83 GLN A N 1
ATOM 659 C CA . GLN A 1 83 ? 1.769 12.43 -5.449 1 98.62 83 GLN A CA 1
ATOM 660 C C . GLN A 1 83 ? 2.328 12.078 -6.824 1 98.62 83 GLN A C 1
ATOM 662 O O . GLN A 1 83 ? 2.943 12.914 -7.48 1 98.62 83 GLN A O 1
ATOM 667 N N . HIS A 1 84 ? 2.182 10.844 -7.094 1 98.88 84 HIS A N 1
ATOM 668 C CA . HIS A 1 84 ? 2.654 10.383 -8.391 1 98.88 84 HIS A CA 1
ATOM 669 C C . HIS A 1 84 ? 1.529 10.398 -9.422 1 98.88 84 HIS A C 1
ATOM 671 O O . HIS A 1 84 ? 0.407 9.984 -9.125 1 98.88 84 HIS A O 1
ATOM 677 N N . ARG A 1 85 ? 1.86 10.93 -10.602 1 98.75 85 ARG A N 1
ATOM 678 C CA . ARG A 1 85 ? 0.844 11.055 -11.641 1 98.75 85 ARG A CA 1
ATOM 679 C C . ARG A 1 85 ? 1.019 9.977 -12.703 1 98.75 85 ARG A C 1
ATOM 681 O O . ARG A 1 85 ? 0.043 9.539 -13.32 1 98.75 85 ARG A O 1
ATOM 688 N N . ARG A 1 86 ? 2.281 9.688 -12.938 1 98.88 86 ARG A N 1
ATOM 689 C CA . ARG A 1 86 ? 2.598 8.688 -13.945 1 98.88 86 ARG A CA 1
ATOM 690 C C . ARG A 1 86 ? 3.705 7.754 -13.469 1 98.88 86 ARG A C 1
ATOM 692 O O . ARG A 1 86 ? 4.602 8.172 -12.734 1 98.88 86 ARG A O 1
ATOM 699 N N . CYS A 1 87 ? 3.613 6.523 -13.898 1 98.88 87 CYS A N 1
ATOM 700 C CA . CYS A 1 87 ? 4.574 5.504 -13.5 1 98.88 87 CYS A CA 1
ATOM 701 C C . CYS A 1 87 ? 5.098 4.746 -14.711 1 98.88 87 CYS A C 1
ATOM 703 O O . CYS A 1 87 ? 4.426 4.672 -15.742 1 98.88 87 CYS A O 1
ATOM 705 N N . GLU A 1 88 ? 6.27 4.219 -14.57 1 98.69 88 GLU A N 1
ATOM 706 C CA . GLU A 1 88 ? 6.848 3.34 -15.586 1 98.69 88 GLU A CA 1
ATOM 707 C C . GLU A 1 88 ? 7.777 2.305 -14.953 1 98.69 88 GLU A C 1
ATOM 709 O O . GLU A 1 88 ? 8.32 2.531 -13.867 1 98.69 88 GLU A O 1
ATOM 714 N N . CYS A 1 89 ? 7.836 1.176 -15.609 1 98.62 89 CYS A N 1
ATOM 715 C CA . CYS A 1 89 ? 8.867 0.213 -15.234 1 98.62 89 CYS A CA 1
ATOM 716 C C . CYS A 1 89 ? 10.211 0.596 -15.828 1 98.62 89 CYS A C 1
ATOM 718 O O . CYS A 1 89 ? 10.344 0.725 -17.047 1 98.62 89 CYS A O 1
ATOM 720 N N . ARG A 1 90 ? 11.188 0.836 -14.961 1 97.5 90 ARG A N 1
ATOM 721 C CA . ARG A 1 90 ? 12.523 1.218 -15.406 1 97.5 90 ARG A CA 1
ATOM 722 C C . ARG A 1 90 ? 13.594 0.486 -14.602 1 97.5 90 ARG A C 1
ATOM 724 O O . ARG A 1 90 ? 13.375 0.136 -13.438 1 97.5 90 ARG A O 1
ATOM 731 N N . MET B 1 1 ? -6.648 20.094 0.794 1 95.62 1 MET B N 1
ATOM 732 C CA . MET B 1 1 ? -7.496 19.094 1.442 1 95.62 1 MET B CA 1
ATOM 733 C C . MET B 1 1 ? -7.684 19.422 2.92 1 95.62 1 MET B C 1
ATOM 735 O O . MET B 1 1 ? -6.715 19.688 3.631 1 95.62 1 MET B O 1
ATOM 739 N N . THR B 1 2 ? -8.953 19.375 3.377 1 97.88 2 THR B N 1
ATOM 740 C CA . THR B 1 2 ? -9.258 19.75 4.754 1 97.88 2 THR B CA 1
ATOM 741 C C . THR B 1 2 ? -8.758 18.688 5.723 1 97.88 2 THR B C 1
ATOM 743 O O . THR B 1 2 ? -8.562 17.531 5.34 1 97.88 2 THR B O 1
ATOM 746 N N . TRP B 1 3 ? -8.688 19.094 6.93 1 97.88 3 TRP B N 1
ATOM 747 C CA . TRP B 1 3 ? -8.219 18.172 7.965 1 97.88 3 TRP B CA 1
ATOM 748 C C . TRP B 1 3 ? -9.148 16.969 8.078 1 97.88 3 TRP B C 1
ATOM 750 O O . TRP B 1 3 ? -8.688 15.828 8.18 1 97.88 3 TRP B O 1
ATOM 760 N N . MET B 1 4 ? -10.43 17.219 8.117 1 97.88 4 MET B N 1
ATOM 761 C CA . MET B 1 4 ? -11.383 16.125 8.266 1 97.88 4 MET B CA 1
ATOM 762 C C . MET B 1 4 ? -11.273 15.148 7.105 1 97.88 4 MET B C 1
ATOM 764 O O . MET B 1 4 ? -11.344 13.93 7.309 1 97.88 4 MET B O 1
ATOM 768 N N . ASP B 1 5 ? -11.18 15.641 5.875 1 98.19 5 ASP B N 1
ATOM 769 C CA . ASP B 1 5 ? -10.992 14.789 4.707 1 98.19 5 ASP B CA 1
ATOM 770 C C . ASP B 1 5 ? -9.734 13.938 4.84 1 98.19 5 ASP B C 1
ATOM 772 O O . ASP B 1 5 ? -9.758 12.734 4.574 1 98.19 5 ASP B O 1
ATOM 776 N N . VAL B 1 6 ? -8.648 14.578 5.238 1 98.56 6 VAL B N 1
ATOM 777 C CA . VAL B 1 6 ? -7.379 13.883 5.406 1 98.56 6 VAL B CA 1
ATOM 778 C C . VAL B 1 6 ? -7.527 12.789 6.457 1 98.56 6 VAL B C 1
ATOM 780 O O . VAL B 1 6 ? -7.098 11.648 6.242 1 98.56 6 VAL B O 1
ATOM 783 N N . TYR B 1 7 ? -8.156 13.125 7.566 1 98.25 7 TYR B N 1
ATOM 784 C CA . TYR B 1 7 ? -8.32 12.203 8.688 1 98.25 7 TYR B CA 1
ATOM 785 C C . TYR B 1 7 ? -9.125 10.977 8.273 1 98.25 7 TYR B C 1
ATOM 787 O O . TYR B 1 7 ? -8.688 9.844 8.469 1 98.25 7 TYR B O 1
ATOM 795 N N . TRP B 1 8 ? -10.234 11.156 7.625 1 98.12 8 TRP B N 1
ATOM 796 C CA . TRP B 1 8 ? -11.164 10.07 7.309 1 98.12 8 TRP B CA 1
ATOM 797 C C . TRP B 1 8 ? -10.578 9.164 6.234 1 98.12 8 TRP B C 1
ATOM 799 O O . TRP B 1 8 ? -10.852 7.961 6.215 1 98.12 8 TRP B O 1
ATOM 809 N N . ARG B 1 9 ? -9.68 9.656 5.496 1 98.19 9 ARG B N 1
ATOM 810 C CA . ARG B 1 9 ? -9.102 8.859 4.426 1 98.19 9 ARG B CA 1
ATOM 811 C C . ARG B 1 9 ? -7.918 8.039 4.934 1 98.19 9 ARG B C 1
ATOM 813 O O . ARG B 1 9 ? -7.449 7.125 4.25 1 98.19 9 ARG B O 1
ATOM 820 N N . SER B 1 10 ? -7.484 8.375 6.121 1 98.69 10 SER B N 1
ATOM 821 C CA . SER B 1 10 ? -6.215 7.781 6.523 1 98.69 10 SER B CA 1
ATOM 822 C C . SER B 1 10 ? -6.402 6.824 7.695 1 98.69 10 SER B C 1
ATOM 824 O O . SER B 1 10 ? -5.457 6.148 8.109 1 98.69 10 SER B O 1
ATOM 826 N N . VAL B 1 11 ? -7.586 6.781 8.188 1 98.44 11 VAL B N 1
ATOM 827 C CA . VAL B 1 11 ? -7.824 5.988 9.383 1 98.44 11 VAL B CA 1
ATOM 828 C C . VAL B 1 11 ? -7.742 4.504 9.047 1 98.44 11 VAL B C 1
ATOM 830 O O . VAL B 1 11 ? -7.879 4.113 7.887 1 98.44 11 VAL B O 1
ATOM 833 N N . CYS B 1 12 ? -7.516 3.654 10.062 1 98.81 12 CYS B N 1
ATOM 834 C CA . CYS B 1 12 ? -7.371 2.205 10.016 1 98.81 12 CYS B CA 1
ATOM 835 C C . CYS B 1 12 ? -8.586 1.56 9.352 1 98.81 12 CYS B C 1
ATOM 837 O O . CYS B 1 12 ? -9.703 1.665 9.859 1 98.81 12 CYS B O 1
ATOM 839 N N . GLN B 1 13 ? -8.383 0.892 8.273 1 98.62 13 GLN B N 1
ATOM 840 C CA . GLN B 1 13 ? -9.406 0.165 7.531 1 98.62 13 GLN B CA 1
ATOM 841 C C . GLN B 1 13 ? -8.781 -0.801 6.531 1 98.62 13 GLN B C 1
ATOM 843 O O . GLN B 1 13 ? -7.555 -0.862 6.402 1 98.62 13 GLN B O 1
ATOM 848 N N . THR B 1 14 ? -9.547 -1.578 5.828 1 98.75 14 THR B N 1
ATOM 849 C CA . THR B 1 14 ? -9.047 -2.443 4.766 1 98.75 14 THR B CA 1
ATOM 850 C C . THR B 1 14 ? -8.766 -1.637 3.502 1 98.75 14 THR B C 1
ATOM 852 O O . THR B 1 14 ? -9.523 -0.723 3.162 1 98.75 14 THR B O 1
ATOM 855 N N . ARG B 1 15 ? -7.703 -1.927 2.855 1 98.38 15 ARG B N 1
ATOM 856 C CA . ARG B 1 15 ? -7.348 -1.282 1.595 1 98.38 15 ARG B CA 1
ATOM 857 C C . ARG B 1 15 ? -6.684 -2.271 0.643 1 98.38 15 ARG B C 1
ATOM 859 O O . ARG B 1 15 ? -6.18 -3.311 1.072 1 98.38 15 ARG B O 1
ATOM 866 N N . GLU B 1 16 ? -6.695 -1.876 -0.601 1 98.06 16 GLU B N 1
ATOM 867 C CA . GLU B 1 16 ? -5.945 -2.648 -1.585 1 98.06 16 GLU B CA 1
ATOM 868 C C . GLU B 1 16 ? -4.441 -2.428 -1.43 1 98.06 16 GLU B C 1
ATOM 870 O O . GLU B 1 16 ? -3.984 -1.287 -1.333 1 98.06 16 GLU B O 1
ATOM 875 N N . THR B 1 17 ? -3.701 -3.504 -1.39 1 97.75 17 THR B N 1
ATOM 876 C CA . THR B 1 17 ? -2.258 -3.48 -1.182 1 97.75 17 THR B CA 1
ATOM 877 C C . THR B 1 17 ? -1.565 -4.504 -2.078 1 97.75 17 THR B C 1
ATOM 879 O O . THR B 1 17 ? -2.004 -5.652 -2.172 1 97.75 17 THR B O 1
ATOM 882 N N . LEU B 1 18 ? -0.525 -4.082 -2.732 1 98.31 18 LEU B N 1
ATOM 883 C CA . LEU B 1 18 ? 0.261 -5.02 -3.527 1 98.31 18 LEU B CA 1
ATOM 884 C C . LEU B 1 18 ? 1.167 -5.859 -2.637 1 98.31 18 LEU B C 1
ATOM 886 O O . LEU B 1 18 ? 1.818 -5.332 -1.731 1 98.31 18 LEU B O 1
ATOM 890 N N . VAL B 1 19 ? 1.188 -7.102 -2.857 1 97.94 19 VAL B N 1
ATOM 891 C CA . VAL B 1 19 ? 2.01 -8.023 -2.08 1 97.94 19 VAL B CA 1
ATOM 892 C C . VAL B 1 19 ? 2.834 -8.898 -3.02 1 97.94 19 VAL B C 1
ATOM 894 O O . VAL B 1 19 ? 2.293 -9.516 -3.943 1 97.94 19 VAL B O 1
ATOM 897 N N . ALA B 1 20 ? 4.133 -8.945 -2.773 1 97.06 20 ALA B N 1
ATOM 898 C CA . ALA B 1 20 ? 4.988 -9.82 -3.568 1 97.06 20 ALA B CA 1
ATOM 899 C C . ALA B 1 20 ? 4.66 -11.289 -3.311 1 97.06 20 ALA B C 1
ATOM 901 O O . ALA B 1 20 ? 4.582 -11.719 -2.158 1 97.06 20 ALA B O 1
ATOM 902 N N . ILE B 1 21 ? 4.555 -12.031 -4.344 1 97.12 21 ILE B N 1
ATOM 903 C CA . ILE B 1 21 ? 4.199 -13.438 -4.199 1 97.12 21 ILE B CA 1
ATOM 904 C C . ILE B 1 21 ? 5.328 -14.188 -3.486 1 97.12 21 ILE B C 1
ATOM 906 O O . ILE B 1 21 ? 5.074 -15.031 -2.623 1 97.12 21 ILE B O 1
ATOM 910 N N . SER B 1 22 ? 6.555 -13.844 -3.783 1 94.81 22 SER B N 1
ATOM 911 C CA . SER B 1 22 ? 7.715 -14.5 -3.189 1 94.81 22 SER B CA 1
ATOM 912 C C . SER B 1 22 ? 7.758 -14.281 -1.681 1 94.81 22 SER B C 1
ATOM 914 O O . SER B 1 22 ? 8.312 -15.109 -0.948 1 94.81 22 SER B O 1
ATOM 916 N N . SER B 1 23 ? 7.211 -13.164 -1.216 1 94.94 23 SER B N 1
ATOM 917 C CA . SER B 1 23 ? 7.152 -12.914 0.22 1 94.94 23 SER B CA 1
ATOM 918 C C . SER B 1 23 ? 6.109 -13.797 0.897 1 94.94 23 SER B C 1
ATOM 920 O O . SER B 1 23 ? 6.258 -14.156 2.066 1 94.94 23 SER B O 1
ATOM 922 N N . GLU B 1 24 ? 5.066 -14.125 0.198 1 96.38 24 GLU B N 1
ATOM 923 C CA . GLU B 1 24 ? 3.984 -14.953 0.715 1 96.38 24 GLU B CA 1
ATOM 924 C C . GLU B 1 24 ? 4.355 -16.438 0.664 1 96.38 24 GLU B C 1
ATOM 926 O O . GLU B 1 24 ? 3.824 -17.234 1.433 1 96.38 24 GLU B O 1
ATOM 931 N N . TYR B 1 25 ? 5.301 -16.734 -0.209 1 95.56 25 TYR B N 1
ATOM 932 C CA . TYR B 1 25 ? 5.758 -18.094 -0.411 1 95.56 25 TYR B CA 1
ATOM 933 C C . TYR B 1 25 ? 7.281 -18.172 -0.448 1 95.56 25 TYR B C 1
ATOM 935 O O . TYR B 1 25 ? 7.867 -18.516 -1.473 1 95.56 25 TYR B O 1
ATOM 943 N N . PRO B 1 26 ? 7.883 -17.938 0.643 1 92.56 26 PRO B N 1
ATOM 944 C CA . PRO B 1 26 ? 9.344 -17.797 0.688 1 92.56 26 PRO B CA 1
ATOM 945 C C . PRO B 1 26 ? 10.062 -19.109 0.367 1 92.56 26 PRO B C 1
ATOM 947 O O . PRO B 1 26 ? 11.242 -19.094 -0.006 1 92.56 26 PRO B O 1
ATOM 950 N N . ASN B 1 27 ? 9.445 -20.156 0.45 1 89.12 27 ASN B N 1
ATOM 951 C CA . ASN B 1 27 ? 10.086 -21.453 0.232 1 89.12 27 ASN B CA 1
ATOM 952 C C . ASN B 1 27 ? 10.047 -21.859 -1.239 1 89.12 27 ASN B C 1
ATOM 954 O O . ASN B 1 27 ? 10.672 -22.828 -1.635 1 89.12 27 ASN B O 1
ATOM 958 N N . GLU B 1 28 ? 9.312 -21.125 -2.014 1 83.5 28 GLU B N 1
ATOM 959 C CA . GLU B 1 28 ? 9.211 -21.391 -3.445 1 83.5 28 GLU B CA 1
ATOM 960 C C . GLU B 1 28 ? 10.258 -20.609 -4.23 1 83.5 28 GLU B C 1
ATOM 962 O O . GLU B 1 28 ? 9.914 -19.797 -5.098 1 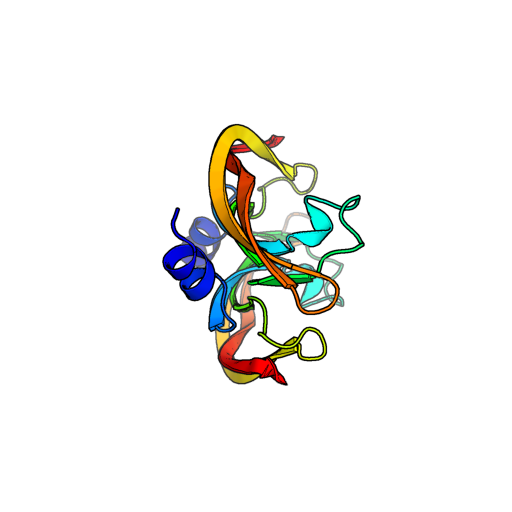83.5 28 GLU B O 1
ATOM 967 N N . VAL B 1 29 ? 11.469 -20.922 -4.109 1 81.75 29 VAL B N 1
ATOM 968 C CA . VAL B 1 29 ? 12.578 -20.109 -4.605 1 81.75 29 VAL B CA 1
ATOM 969 C C . VAL B 1 29 ? 12.953 -20.562 -6.016 1 81.75 29 VAL B C 1
ATOM 971 O O . VAL B 1 29 ? 13.609 -19.828 -6.754 1 81.75 29 VAL B O 1
ATOM 974 N N . GLU B 1 30 ? 12.531 -21.609 -6.449 1 85 30 GLU B N 1
ATOM 975 C CA . GLU B 1 30 ? 12.945 -22.141 -7.738 1 85 30 GLU B CA 1
ATOM 976 C C . GLU B 1 30 ? 12.094 -21.562 -8.875 1 85 30 GLU B C 1
ATOM 978 O O . GLU B 1 30 ? 12.406 -21.781 -10.047 1 85 30 GLU B O 1
ATOM 983 N N . TYR B 1 31 ? 11.078 -20.812 -8.43 1 87.19 31 TYR B N 1
ATOM 984 C CA . TYR B 1 31 ? 10.141 -20.359 -9.453 1 87.19 31 TYR B CA 1
ATOM 985 C C . TYR B 1 31 ? 10.164 -18.844 -9.578 1 87.19 31 TYR B C 1
ATOM 987 O O . TYR B 1 31 ? 10.43 -18.141 -8.609 1 87.19 31 TYR B O 1
ATOM 995 N N . ILE B 1 32 ? 9.938 -18.406 -10.812 1 92.19 32 ILE B N 1
ATOM 996 C CA . ILE B 1 32 ? 9.539 -17.031 -11.07 1 92.19 32 ILE B CA 1
ATOM 997 C C . ILE B 1 32 ? 8.023 -16.953 -11.242 1 92.19 32 ILE B C 1
ATOM 999 O O . ILE B 1 32 ? 7.43 -17.766 -11.961 1 92.19 32 ILE B O 1
ATOM 1003 N N . PHE B 1 33 ? 7.398 -16.078 -10.602 1 95.38 33 PHE B N 1
ATOM 1004 C CA . PHE B 1 33 ? 5.949 -15.93 -10.688 1 95.38 33 PHE B CA 1
ATOM 1005 C C . PHE B 1 33 ? 5.574 -14.773 -11.617 1 95.38 33 PHE B C 1
ATOM 1007 O O . PHE B 1 33 ? 6.215 -13.719 -11.594 1 95.38 33 PHE B O 1
ATOM 1014 N N . VAL B 1 34 ? 4.48 -15.047 -12.375 1 95.88 34 VAL B N 1
ATOM 1015 C CA . VAL B 1 34 ? 3.938 -14.008 -13.242 1 95.88 34 VAL B CA 1
ATOM 1016 C C . VAL B 1 34 ? 2.43 -13.883 -13.023 1 95.88 34 VAL B C 1
ATOM 1018 O O . VAL B 1 34 ? 1.669 -14.781 -13.398 1 95.88 34 VAL B O 1
ATOM 1021 N N . PRO B 1 35 ? 1.971 -12.75 -12.617 1 97.31 35 PRO B N 1
ATOM 1022 C CA . PRO B 1 35 ? 2.805 -11.648 -12.125 1 97.31 35 PRO B CA 1
ATOM 1023 C C . PRO B 1 35 ? 3.574 -12.016 -10.859 1 97.31 35 PRO B C 1
ATOM 1025 O O . PRO B 1 35 ? 3.314 -13.062 -10.25 1 97.31 35 PRO B O 1
ATOM 1028 N N . SER B 1 36 ? 4.559 -11.164 -10.516 1 96.88 36 SER B N 1
ATOM 1029 C CA . SER B 1 36 ? 5.383 -11.438 -9.344 1 96.88 36 SER B CA 1
ATOM 1030 C C . SER B 1 36 ? 4.734 -10.898 -8.07 1 96.88 36 SER B C 1
ATOM 1032 O O . SER B 1 36 ? 5.195 -11.188 -6.961 1 96.88 36 SER B O 1
ATOM 1034 N N . CYS B 1 37 ? 3.652 -10.023 -8.227 1 98.38 37 CYS B N 1
ATOM 1035 C CA . CYS B 1 37 ? 2.906 -9.5 -7.086 1 98.38 37 CYS B CA 1
ATOM 1036 C C . CYS B 1 37 ? 1.405 -9.57 -7.34 1 98.38 37 CYS B C 1
ATOM 1038 O O . CYS B 1 37 ? 0.97 -9.719 -8.484 1 98.38 37 CYS B O 1
ATOM 1040 N N . VAL B 1 38 ? 0.653 -9.484 -6.293 1 98.75 38 VAL B N 1
ATOM 1041 C CA . VAL B 1 38 ? -0.799 -9.539 -6.418 1 98.75 38 VAL B CA 1
ATOM 1042 C C . VAL B 1 38 ? -1.438 -8.469 -5.535 1 98.75 38 VAL B C 1
ATOM 1044 O O . VAL B 1 38 ? -0.879 -8.094 -4.504 1 98.75 38 VAL B O 1
ATOM 1047 N N . LEU B 1 39 ? -2.574 -7.996 -5.965 1 98.56 39 LEU B N 1
ATOM 1048 C CA . LEU B 1 39 ? -3.344 -7.012 -5.211 1 98.56 39 LEU B CA 1
ATOM 1049 C C . LEU B 1 39 ? -4.277 -7.695 -4.215 1 98.56 39 LEU B C 1
ATOM 1051 O O . LEU B 1 39 ? -5.152 -8.469 -4.609 1 98.56 39 LEU B O 1
ATOM 1055 N N . LEU B 1 40 ? -4.102 -7.41 -2.986 1 98.5 40 LEU B N 1
ATOM 1056 C CA . LEU B 1 40 ? -4.902 -8 -1.922 1 98.5 40 LEU B CA 1
ATOM 1057 C C . LEU B 1 40 ? -5.555 -6.922 -1.063 1 98.5 40 LEU B C 1
ATOM 1059 O O . LEU B 1 40 ? -5.051 -5.801 -0.984 1 98.5 40 LEU B O 1
ATOM 1063 N N . THR B 1 41 ? -6.629 -7.262 -0.456 1 98.56 41 THR B N 1
ATOM 1064 C CA . THR B 1 41 ? -7.219 -6.402 0.563 1 98.56 41 THR B CA 1
ATOM 1065 C C . THR B 1 41 ? -6.551 -6.629 1.916 1 98.56 41 THR B C 1
ATOM 1067 O O . THR B 1 41 ? -6.609 -7.73 2.465 1 98.56 41 THR B O 1
ATOM 1070 N N . ARG B 1 42 ? -5.883 -5.613 2.502 1 98.69 42 ARG B N 1
ATOM 1071 C CA . ARG B 1 42 ? -5.156 -5.699 3.764 1 98.69 42 ARG B CA 1
ATOM 1072 C C . ARG B 1 42 ? -5.445 -4.492 4.648 1 98.69 42 ARG B C 1
ATOM 1074 O O . ARG B 1 42 ? -5.789 -3.418 4.148 1 98.69 42 ARG B O 1
ATOM 1081 N N . CYS B 1 43 ? -5.281 -4.715 5.949 1 98.81 43 CYS B N 1
ATOM 1082 C CA . CYS B 1 43 ? -5.453 -3.615 6.891 1 98.81 43 CYS B CA 1
ATOM 1083 C C . CYS B 1 43 ? -4.332 -2.592 6.742 1 98.81 43 CYS B C 1
ATOM 1085 O O . CYS B 1 43 ? -3.152 -2.951 6.758 1 98.81 43 CYS B O 1
ATOM 1087 N N . SER B 1 44 ? -4.707 -1.349 6.617 1 98.25 44 SER B N 1
ATOM 1088 C CA . SER B 1 44 ? -3.768 -0.238 6.52 1 98.25 44 SER B CA 1
ATOM 1089 C C . SER B 1 44 ? -4.348 1.033 7.133 1 98.25 44 SER B C 1
ATOM 1091 O O . SER B 1 44 ? -5.539 1.087 7.453 1 98.25 44 SER B O 1
ATOM 1093 N N . GLY B 1 45 ? -3.443 2.07 7.219 1 98.31 45 GLY B N 1
ATOM 1094 C CA . GLY B 1 45 ? -3.852 3.311 7.859 1 98.31 45 GLY B CA 1
ATOM 1095 C C . GLY B 1 45 ? -3.271 3.48 9.25 1 98.31 45 GLY B C 1
ATOM 1096 O O . GLY B 1 45 ? -2.506 2.635 9.719 1 98.31 45 GLY B O 1
ATOM 1097 N N . CYS B 1 46 ? -3.578 4.617 9.852 1 98.31 46 CYS B N 1
ATOM 1098 C CA . CYS B 1 46 ? -3.006 4.926 11.156 1 98.31 46 CYS B CA 1
ATOM 1099 C C . CYS B 1 46 ? -4.086 4.969 12.234 1 98.31 46 CYS B C 1
ATOM 1101 O O . CYS B 1 46 ? -5.266 5.145 11.922 1 98.31 46 CYS B O 1
ATOM 1103 N N . CYS B 1 47 ? -3.643 4.699 13.461 1 97.81 47 CYS B N 1
ATOM 1104 C CA . CYS B 1 47 ? -4.504 4.773 14.633 1 97.81 47 CYS B CA 1
ATOM 1105 C C . CYS B 1 47 ? -4.344 6.113 15.344 1 97.81 47 CYS B C 1
ATOM 1107 O O . CYS B 1 47 ? -3.369 6.832 15.109 1 97.81 47 CYS B O 1
ATOM 1109 N N . ASN B 1 48 ? -5.289 6.5 16.125 1 92.94 48 ASN B N 1
ATOM 1110 C CA . ASN B 1 48 ? -5.227 7.75 16.891 1 92.94 48 ASN B CA 1
ATOM 1111 C C . ASN B 1 48 ? -4.117 7.711 17.938 1 92.94 48 ASN B C 1
ATOM 1113 O O . ASN B 1 48 ? -3.5 8.734 18.234 1 92.94 48 ASN B O 1
ATOM 1117 N N . ASP B 1 49 ? -3.973 6.547 18.438 1 92 49 ASP B N 1
ATOM 1118 C CA . ASP B 1 49 ? -2.9 6.305 19.391 1 92 49 ASP B CA 1
ATOM 1119 C C . ASP B 1 49 ? -1.694 5.652 18.719 1 92 49 ASP B C 1
ATOM 1121 O O . ASP B 1 49 ? -1.811 4.566 18.141 1 92 49 ASP B O 1
ATOM 1125 N N . GLU B 1 50 ? -0.578 6.281 18.859 1 87.31 50 GLU B N 1
ATOM 1126 C CA . GLU B 1 50 ? 0.631 5.828 18.188 1 87.31 50 GLU B CA 1
ATOM 1127 C C . GLU B 1 50 ? 1.071 4.457 18.688 1 87.31 50 GLU B C 1
ATOM 1129 O O . GLU B 1 50 ? 1.862 3.773 18.031 1 87.31 50 GLU B O 1
ATOM 1134 N N . GLN B 1 51 ? 0.646 4.16 19.891 1 93 51 GLN B N 1
ATOM 1135 C CA . GLN B 1 51 ? 1.022 2.877 20.469 1 93 51 GLN B CA 1
ATOM 1136 C C . GLN B 1 51 ? 0.209 1.739 19.859 1 93 51 GLN B C 1
ATOM 1138 O O . GLN B 1 51 ? 0.54 0.565 20.047 1 93 51 GLN B O 1
ATOM 1143 N N . LEU B 1 52 ? -0.819 2.096 19.25 1 97.19 52 LEU B N 1
ATOM 1144 C CA . LEU B 1 52 ? -1.685 1.094 18.641 1 97.19 52 LEU B CA 1
ATOM 1145 C C . LEU B 1 52 ? -1.295 0.858 17.172 1 97.19 52 LEU B C 1
ATOM 1147 O O . LEU B 1 52 ? -0.721 1.739 16.531 1 97.19 52 LEU B O 1
ATOM 1151 N N . GLN B 1 53 ? -1.547 -0.277 16.672 1 97.62 53 GLN B N 1
ATOM 1152 C CA . GLN B 1 53 ? -1.323 -0.644 15.273 1 97.62 53 GLN B CA 1
ATOM 1153 C C . GLN B 1 53 ? -2.625 -1.072 14.602 1 97.62 53 GLN B C 1
ATOM 1155 O O . GLN B 1 53 ? -3.527 -1.594 15.266 1 97.62 53 GLN B O 1
ATOM 1160 N N . CYS B 1 54 ? -2.768 -0.823 13.375 1 98.75 54 CYS B N 1
ATOM 1161 C CA . CYS B 1 54 ? -3.902 -1.271 12.578 1 98.75 54 CYS B CA 1
ATOM 1162 C C . CYS B 1 54 ? -3.764 -2.744 12.211 1 98.75 54 CYS B C 1
ATOM 1164 O O . CYS B 1 54 ? -2.926 -3.105 11.383 1 98.75 54 CYS B O 1
ATOM 1166 N N . VAL B 1 55 ? -4.637 -3.637 12.742 1 98.81 55 VAL B N 1
ATOM 1167 C CA . VAL B 1 55 ? -4.414 -5.07 12.594 1 98.81 55 VAL B CA 1
ATOM 1168 C C . VAL B 1 55 ? -5.707 -5.754 12.156 1 98.81 55 VAL B C 1
ATOM 1170 O O . VAL B 1 55 ? -6.801 -5.258 12.438 1 98.81 55 VAL B O 1
ATOM 1173 N N . PRO B 1 56 ? -5.562 -6.902 11.445 1 98.75 56 PRO B N 1
ATOM 1174 C CA . PRO B 1 56 ? -6.773 -7.621 11.039 1 98.75 56 PRO B CA 1
ATOM 1175 C C . PRO B 1 56 ? -7.453 -8.344 12.195 1 98.75 56 PRO B C 1
ATOM 1177 O O . PRO B 1 56 ? -6.773 -8.859 13.086 1 98.75 56 PRO B O 1
ATOM 1180 N N . THR B 1 57 ? -8.75 -8.352 12.227 1 98.81 57 THR B N 1
ATOM 1181 C CA . THR B 1 57 ? -9.508 -9.125 13.211 1 98.81 57 THR B CA 1
ATOM 1182 C C . THR B 1 57 ? -10.32 -10.219 12.523 1 98.81 57 THR B C 1
ATOM 1184 O O . THR B 1 57 ? -10.906 -11.07 13.195 1 98.81 57 THR B O 1
ATOM 1187 N N . ALA B 1 58 ? -10.445 -10.188 11.258 1 98.81 58 ALA B N 1
ATOM 1188 C CA . ALA B 1 58 ? -11.055 -11.219 10.422 1 98.81 58 ALA B CA 1
ATOM 1189 C C 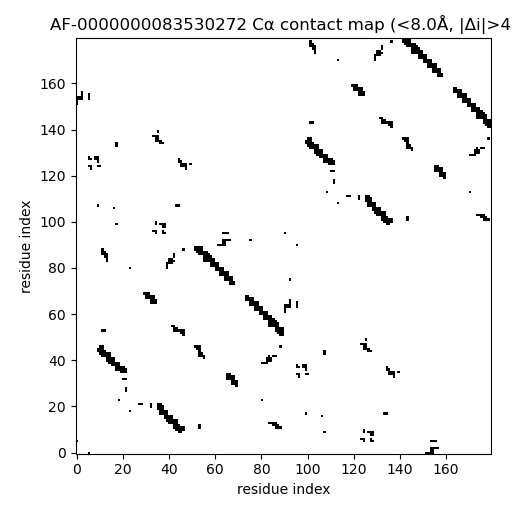. ALA B 1 58 ? -10.344 -11.344 9.086 1 98.81 58 ALA B C 1
ATOM 1191 O O . ALA B 1 58 ? -9.93 -10.336 8.5 1 98.81 58 ALA B O 1
ATOM 1192 N N . THR B 1 59 ? -10.234 -12.5 8.648 1 98.75 59 THR B N 1
ATOM 1193 C CA . THR B 1 59 ? -9.523 -12.734 7.395 1 98.75 59 THR B CA 1
ATOM 1194 C C . THR B 1 59 ? -10.266 -13.758 6.539 1 98.75 59 THR B C 1
ATOM 1196 O O . THR B 1 59 ? -11.117 -14.492 7.043 1 98.75 59 THR B O 1
ATOM 1199 N N . ASP B 1 60 ? -10.055 -13.703 5.277 1 98.25 60 ASP B N 1
ATOM 1200 C CA . ASP B 1 60 ? -10.523 -14.688 4.305 1 98.25 60 ASP B CA 1
ATOM 1201 C C . ASP B 1 60 ? -9.375 -15.148 3.402 1 98.25 60 ASP B C 1
ATOM 1203 O O . ASP B 1 60 ? -8.32 -14.516 3.354 1 98.25 60 ASP B O 1
ATOM 1207 N N . SER B 1 61 ? -9.656 -16.266 2.771 1 98.31 61 SER B N 1
ATOM 1208 C CA . SER B 1 61 ? -8.711 -16.734 1.772 1 98.31 61 SER B CA 1
ATOM 1209 C C . SER B 1 61 ? -9.258 -16.562 0.36 1 98.31 61 SER B C 1
ATOM 1211 O O . SER B 1 61 ? -10.461 -16.672 0.139 1 98.31 61 SER B O 1
ATOM 1213 N N . VAL B 1 62 ? -8.445 -16.297 -0.541 1 98.31 62 VAL B N 1
ATOM 1214 C CA . VAL B 1 62 ? -8.828 -16.188 -1.944 1 98.31 62 VAL B CA 1
ATOM 1215 C C . VAL B 1 62 ? -7.863 -17 -2.809 1 98.31 62 VAL B C 1
ATOM 1217 O O . VAL B 1 62 ? -6.664 -17.047 -2.531 1 98.31 62 VAL B O 1
ATOM 1220 N N . LEU B 1 63 ? -8.438 -17.609 -3.807 1 98.62 63 LEU B N 1
ATOM 1221 C CA . LEU B 1 63 ? -7.617 -18.344 -4.762 1 98.62 63 LEU B CA 1
ATOM 1222 C C . LEU B 1 63 ? -7.336 -17.5 -6.004 1 98.62 63 LEU B C 1
ATOM 1224 O O . LEU B 1 63 ? -8.234 -16.844 -6.523 1 98.62 63 LEU B O 1
ATOM 1228 N N . MET B 1 64 ? -6.164 -17.578 -6.441 1 98.56 64 MET B N 1
ATOM 1229 C CA . MET B 1 64 ? -5.77 -16.844 -7.645 1 98.56 64 MET B CA 1
ATOM 1230 C C . MET B 1 64 ? -4.961 -17.734 -8.578 1 98.56 64 MET B C 1
ATOM 1232 O O . MET B 1 64 ? -4.145 -18.547 -8.125 1 98.56 64 MET B O 1
ATOM 1236 N N . GLN B 1 65 ? -5.18 -17.531 -9.805 1 98.62 65 GLN B N 1
ATOM 1237 C CA . GLN B 1 65 ? -4.363 -18.234 -10.797 1 98.62 65 GLN B CA 1
ATOM 1238 C C . GLN B 1 65 ? -3.084 -17.453 -11.094 1 98.62 65 GLN B C 1
ATOM 1240 O O . GLN B 1 65 ? -3.133 -16.25 -11.367 1 98.62 65 GLN B O 1
ATOM 1245 N N . ILE B 1 66 ? -1.946 -18.172 -11.039 1 97.88 66 ILE B N 1
ATOM 1246 C CA . ILE B 1 66 ? -0.631 -17.578 -11.242 1 97.88 66 ILE B CA 1
ATOM 1247 C C . ILE B 1 66 ? 0.164 -18.391 -12.25 1 97.88 66 ILE B C 1
ATOM 1249 O O . ILE B 1 66 ? 0.03 -19.625 -12.305 1 97.88 66 ILE B O 1
ATOM 1253 N N . LEU B 1 67 ? 0.934 -17.766 -13.102 1 96.69 67 LEU B N 1
ATOM 1254 C CA . LEU B 1 67 ? 1.864 -18.469 -13.984 1 96.69 67 LEU B CA 1
ATOM 1255 C C . LEU B 1 67 ? 3.205 -18.688 -13.297 1 96.69 67 LEU B C 1
ATOM 1257 O O . LEU B 1 67 ? 3.846 -17.734 -12.852 1 96.69 67 LEU B O 1
ATOM 1261 N N . GLN B 1 68 ? 3.605 -19.922 -13.156 1 94.5 68 GLN B N 1
ATOM 1262 C CA . GLN B 1 68 ? 4.914 -20.297 -12.633 1 94.5 68 GLN B CA 1
ATOM 1263 C C . GLN B 1 68 ? 5.887 -20.641 -13.758 1 94.5 68 GLN B C 1
ATOM 1265 O O . GLN B 1 68 ? 5.566 -21.438 -14.641 1 94.5 68 GLN B O 1
ATOM 1270 N N . VAL B 1 69 ? 7.012 -20.031 -13.633 1 92.62 69 VAL B N 1
ATOM 1271 C CA . VAL B 1 69 ? 8 -20.266 -14.68 1 92.62 69 VAL B CA 1
ATOM 1272 C C . VAL B 1 69 ? 9.258 -20.875 -14.07 1 92.62 69 VAL B C 1
ATOM 1274 O O . VAL B 1 69 ? 9.789 -20.375 -13.078 1 92.62 69 VAL B O 1
ATOM 1277 N N . ARG B 1 70 ? 9.688 -22.062 -14.641 1 90.56 70 ARG B N 1
ATOM 1278 C CA . ARG B 1 70 ? 10.914 -22.75 -14.242 1 90.56 70 ARG B CA 1
ATOM 1279 C C . ARG B 1 70 ? 11.633 -23.328 -15.453 1 90.56 70 ARG B C 1
ATOM 1281 O O . ARG B 1 70 ? 11.055 -24.125 -16.188 1 90.56 70 ARG B O 1
ATOM 1288 N N . HIS B 1 71 ? 12.969 -23.078 -15.516 1 87.25 71 HIS B N 1
ATOM 1289 C CA . HIS B 1 71 ? 13.789 -23.656 -16.578 1 87.25 71 HIS B CA 1
ATOM 1290 C C . HIS B 1 71 ? 13.055 -23.656 -17.906 1 87.25 71 HIS B C 1
ATOM 1292 O O . HIS B 1 71 ? 12.961 -24.672 -18.578 1 87.25 71 HIS B O 1
ATOM 1298 N N . GLN B 1 72 ? 12.344 -22.609 -18.297 1 85.25 72 GLN B N 1
ATOM 1299 C CA . GLN B 1 72 ? 11.711 -22.375 -19.578 1 85.25 72 GLN B CA 1
ATOM 1300 C C . GLN B 1 72 ? 10.344 -23.047 -19.656 1 85.25 72 GLN B C 1
ATOM 1302 O O . GLN B 1 72 ? 9.727 -23.094 -20.719 1 85.25 72 GLN B O 1
ATOM 1307 N N . THR B 1 73 ? 10.016 -23.734 -18.734 1 91.88 73 THR B N 1
ATOM 1308 C CA . THR B 1 73 ? 8.656 -24.266 -18.656 1 91.88 73 THR B CA 1
ATOM 1309 C C . THR B 1 73 ? 7.754 -23.344 -17.859 1 91.88 73 THR B C 1
ATOM 1311 O O . THR B 1 73 ? 8.219 -22.672 -16.922 1 91.88 73 THR B O 1
ATOM 1314 N N . SER B 1 74 ? 6.512 -23.203 -18.328 1 93.81 74 SER B N 1
ATOM 1315 C CA . SER B 1 74 ? 5.535 -22.375 -17.625 1 93.81 74 SER B CA 1
ATOM 1316 C C . SER B 1 74 ? 4.258 -23.156 -17.344 1 93.81 74 SER B C 1
ATOM 1318 O O . SER B 1 74 ? 3.775 -23.906 -18.203 1 93.81 74 SER B O 1
ATOM 1320 N N . ASN B 1 75 ? 3.744 -22.984 -16.109 1 95.25 75 ASN B N 1
ATOM 1321 C CA . ASN B 1 75 ? 2.498 -23.625 -15.703 1 95.25 75 ASN B CA 1
ATOM 1322 C C . ASN B 1 75 ? 1.61 -22.672 -14.906 1 95.25 75 ASN B C 1
ATOM 1324 O O . ASN B 1 75 ? 2.104 -21.906 -14.086 1 95.25 75 ASN B O 1
ATOM 1328 N N . TYR B 1 76 ? 0.298 -22.812 -15.227 1 96.81 76 TYR B N 1
ATOM 1329 C CA . TYR B 1 76 ? -0.666 -22.094 -14.391 1 96.81 76 TYR B CA 1
ATOM 1330 C C . TYR B 1 76 ? -0.93 -22.859 -13.102 1 96.81 76 TYR B C 1
ATOM 1332 O O . TYR B 1 76 ? -1.178 -24.078 -13.125 1 96.81 76 TYR B O 1
ATOM 1340 N N . VAL B 1 77 ? -0.84 -22.156 -12.062 1 96.69 77 VAL B N 1
ATOM 1341 C CA . VAL B 1 77 ? -1.117 -22.766 -10.766 1 96.69 77 VAL B CA 1
ATOM 1342 C C . VAL B 1 77 ? -2.105 -21.906 -9.984 1 96.69 77 VAL B C 1
ATOM 1344 O O . VAL B 1 77 ? -2.197 -20.688 -10.219 1 96.69 77 VAL B O 1
ATOM 1347 N N . GLU B 1 78 ? -2.812 -22.562 -9.07 1 97.69 78 GLU B N 1
ATOM 1348 C CA . GLU B 1 78 ? -3.68 -21.828 -8.148 1 97.69 78 GLU B CA 1
ATOM 1349 C C . GLU B 1 78 ? -3.008 -21.641 -6.793 1 97.69 78 GLU B C 1
ATOM 1351 O O . GLU B 1 78 ? -2.59 -22.609 -6.164 1 97.69 78 GLU B O 1
ATOM 1356 N N . MET B 1 79 ? -2.918 -20.469 -6.414 1 97.19 79 MET B N 1
ATOM 1357 C CA . MET B 1 79 ? -2.297 -20.141 -5.133 1 97.19 79 MET B CA 1
ATOM 1358 C C . MET B 1 79 ? -3.287 -19.438 -4.207 1 97.19 79 MET B C 1
ATOM 1360 O O . MET B 1 79 ? -4.141 -18.672 -4.668 1 97.19 79 MET B O 1
ATOM 1364 N N . SER B 1 80 ? -3.143 -19.672 -2.934 1 98.31 80 SER B N 1
ATOM 1365 C CA . SER B 1 80 ? -4.035 -19.094 -1.938 1 98.31 80 SER B CA 1
ATOM 1366 C C . SER B 1 80 ? -3.385 -17.891 -1.249 1 98.31 80 SER B C 1
ATOM 1368 O O . SER B 1 80 ? -2.205 -17.938 -0.895 1 98.31 80 SER B O 1
ATOM 1370 N N . PHE B 1 81 ? -4.137 -16.844 -1.036 1 98.56 81 PHE B N 1
ATOM 1371 C CA . PHE B 1 81 ? -3.66 -15.648 -0.344 1 98.56 81 PHE B CA 1
ATOM 1372 C C . PHE B 1 81 ? -4.652 -15.211 0.725 1 98.56 81 PHE B C 1
ATOM 1374 O O . PHE B 1 81 ? -5.844 -15.508 0.634 1 98.56 81 PHE B O 1
ATOM 1381 N N . VAL B 1 82 ? -4.129 -14.531 1.667 1 98.56 82 VAL B N 1
ATOM 1382 C CA . VAL B 1 82 ? -4.965 -14.07 2.77 1 98.56 82 VAL B CA 1
ATOM 1383 C C . VAL B 1 82 ? -5.398 -12.633 2.52 1 98.56 82 VAL B C 1
ATOM 1385 O O . VAL B 1 82 ? -4.574 -11.773 2.211 1 98.56 82 VAL B O 1
ATOM 1388 N N . GLN B 1 83 ? -6.699 -12.414 2.648 1 98.62 83 GLN B N 1
ATOM 1389 C CA . GLN B 1 83 ? -7.277 -11.07 2.623 1 98.62 83 GLN B CA 1
ATOM 1390 C C . GLN B 1 83 ? -7.879 -10.711 3.977 1 98.62 83 GLN B C 1
ATOM 1392 O O . GLN B 1 83 ? -8.312 -11.586 4.727 1 98.62 83 GLN B O 1
ATOM 1397 N N . HIS B 1 84 ? -7.758 -9.477 4.238 1 98.88 84 HIS B N 1
ATOM 1398 C CA . HIS B 1 84 ? -8.312 -8.992 5.496 1 98.88 84 HIS B CA 1
ATOM 1399 C C . HIS B 1 84 ? -9.727 -8.445 5.301 1 98.88 84 HIS B C 1
ATOM 1401 O O . HIS B 1 84 ? -9.984 -7.719 4.336 1 98.88 84 HIS B O 1
ATOM 1407 N N . ARG B 1 85 ? -10.602 -8.852 6.211 1 98.75 85 ARG B N 1
ATOM 1408 C CA . ARG B 1 85 ? -12 -8.445 6.086 1 98.75 85 ARG B CA 1
ATOM 1409 C C . ARG B 1 85 ? -12.336 -7.328 7.07 1 98.75 85 ARG B C 1
ATOM 1411 O O . ARG B 1 85 ? -13.195 -6.492 6.801 1 98.75 85 ARG B O 1
ATOM 1418 N N . ARG B 1 86 ? -11.695 -7.449 8.219 1 98.88 86 ARG B N 1
ATOM 1419 C CA . ARG B 1 86 ? -11.938 -6.461 9.266 1 98.88 86 ARG B CA 1
ATOM 1420 C C . ARG B 1 86 ? -10.641 -6.062 9.953 1 98.88 86 ARG B C 1
ATOM 1422 O O . ARG B 1 86 ? -9.734 -6.887 10.102 1 98.88 86 ARG B O 1
ATOM 1429 N N . CYS B 1 87 ? -10.602 -4.816 10.352 1 98.88 87 CYS B N 1
ATOM 1430 C CA . CYS B 1 87 ? -9.406 -4.273 10.992 1 98.88 87 CYS B CA 1
ATOM 1431 C C . CYS B 1 87 ? -9.766 -3.545 12.281 1 98.88 87 CYS B C 1
ATOM 1433 O O . CYS B 1 87 ? -10.891 -3.064 12.43 1 98.88 87 CYS B O 1
ATOM 1435 N N . GLU B 1 88 ? -8.828 -3.488 13.164 1 98.69 88 GLU B N 1
ATOM 1436 C CA . GLU B 1 88 ? -8.961 -2.705 14.383 1 98.69 88 GLU B CA 1
ATOM 1437 C C . GLU B 1 88 ? -7.609 -2.174 14.852 1 98.69 88 GLU B C 1
ATOM 1439 O O . GLU B 1 88 ? -6.566 -2.75 14.531 1 98.69 88 GLU B O 1
ATOM 1444 N N . CYS B 1 89 ? -7.688 -1.04 15.484 1 98.62 89 CYS B N 1
ATOM 1445 C CA . CYS B 1 89 ? -6.496 -0.564 16.172 1 98.62 89 CYS B CA 1
ATOM 1446 C C . CYS B 1 89 ? -6.328 -1.275 17.516 1 98.62 89 CYS B C 1
ATOM 1448 O O . CYS B 1 89 ? -7.219 -1.233 18.359 1 98.62 89 CYS B O 1
ATOM 1450 N N . ARG B 1 90 ? -5.203 -1.959 17.656 1 97.5 90 ARG B N 1
ATOM 1451 C CA . ARG B 1 90 ? -4.918 -2.689 18.891 1 97.5 90 ARG B CA 1
ATOM 1452 C C . ARG B 1 90 ? -3.463 -2.508 19.312 1 97.5 90 ARG B C 1
ATOM 1454 O O . ARG B 1 90 ? -2.588 -2.309 18.469 1 97.5 90 ARG B O 1
#

Secondary structure (DSSP, 8-state):
--HHHHHHHHBSEEEEEEEEHHHH-TT-TT-EEESSEEEEEEEESB-SSTT--EEEEEEEEEEEEEEEEETTEEEEEEEEEEEEEEEEE-/--HHHHHHHHBSEEEEEEEEHHHH-TT-TT-EEESSEEEEEEEESB-SSTT--EEEEEEEEEEEEEEEEETTEEEEEEEEEEEEEEEEE-

pLDDT: mean 96.24, std 3.86, range [81.62, 98.88]

Organism: Scyliorhinus torazame (NCBI:txid75743)

Nearest PDB structures (foldseek):
  1wq8-assembly1_A  TM=9.643E-01  e=1.548E-09  Vipera aspis aspis
  1rv6-assembly1_W  TM=9.159E-01  e=8.596E-10  Homo sapiens
  1wq9-assembly1_B  TM=9.160E-01  e=3.844E-09  Daboia russelii russelii
  2c7w-assembly1_B  TM=8.937E-01  e=6.92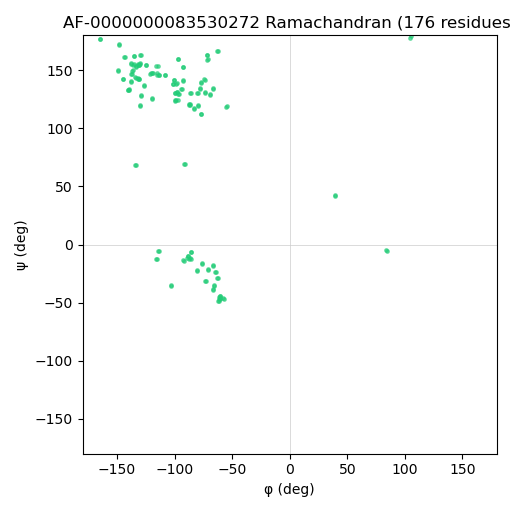4E-09  Homo sapiens
  2xac-assembly1_A  TM=8.201E-01  e=1.913E-08  Homo sapiens

InterPro domains:
  IPR000072 PDGF/VEGF domain [PF00341] (12-89)
  IPR000072 PDGF/VEGF domain [PS50278] (1-90)
  IPR000072 PDGF/VEGF domain [SM00141] (10-90)
  IPR000072 PDGF/VEGF domain [cd00135] (10-90)
  IPR023581 Platelet-derived growth factor, conserved site [PS00249] (35-47)
  IPR029034 Cystine-knot cytokine [G3DSA:2.10.90.10] (1-90)
  IPR029034 Cystine-knot cytokine [SSF57501] (2-90)
  IPR050507 Platelet-derived/Vascular endothelial growth factor [PTHR12025] (2-90)

Foldseek 3Di:
DDPVVVQVVAAKWKDWDKDFPCVVVVPPPQKCKVVRIDIATAIGGDDPDNVWDKHAPDKDKDWDWIWIDHPRDIDIDIDIDIHGDTIDTD/DDPVVVQVVAAKWKDWDKDFPCVVPVPPPQKCKVVRIDIATAIGGDDPDNVWDKHAPDKDKDWDWIWIDHPRDIDIDIDIDIHGDTIDTD